Protein AF-A0A5B8UTT4-F1 (afdb_monomer_lite)

Secondary structure (DSSP, 8-state):
-EEEEES--HHHHHHHHHHHTT-SEEEE--S---HHHHGGGTT-SEEEE--SSPPPHHHHHHHHHTT--EEEEE-----------------------SS-TTHHHHHHHHHHHHHHHHTTPPPP-BTTEEEEE-------

Structure (mmCIF, N/CA/C/O backbone):
data_AF-A0A5B8UTT4-F1
#
_entry.id   AF-A0A5B8UTT4-F1
#
loop_
_atom_site.group_PDB
_atom_site.id
_atom_site.type_symbol
_atom_site.label_atom_id
_atom_site.label_alt_id
_atom_site.label_comp_id
_atom_site.label_asym_id
_atom_site.label_entity_id
_atom_site.label_seq_id
_atom_site.pdbx_PDB_ins_code
_atom_site.Cartn_x
_atom_site.Cartn_y
_atom_site.Cartn_z
_atom_site.occupancy
_atom_site.B_iso_or_equiv
_atom_site.auth_seq_id
_atom_site.auth_comp_id
_atom_site.auth_asym_id
_atom_site.auth_atom_id
_atom_site.pdbx_PDB_model_num
ATOM 1 N N . MET A 1 1 ? -3.393 1.089 10.880 1.00 88.31 1 MET A N 1
ATOM 2 C CA . MET A 1 1 ? -3.943 0.605 9.593 1.00 88.31 1 MET A CA 1
ATOM 3 C C . MET A 1 1 ? -3.058 -0.492 9.004 1.00 88.31 1 MET A C 1
ATOM 5 O O . MET A 1 1 ? -1.837 -0.449 9.185 1.00 88.31 1 MET A O 1
ATOM 9 N N . ARG A 1 2 ? -3.667 -1.465 8.310 1.00 91.00 2 ARG A N 1
ATOM 10 C CA . ARG A 1 2 ? -2.971 -2.522 7.555 1.00 91.00 2 ARG A CA 1
ATOM 11 C C . ARG A 1 2 ? -3.006 -2.233 6.058 1.00 91.00 2 ARG A C 1
ATOM 13 O O . ARG A 1 2 ? -4.083 -2.076 5.488 1.00 91.00 2 ARG A O 1
ATOM 20 N N . ALA A 1 3 ? -1.837 -2.231 5.430 1.00 91.62 3 ALA A N 1
ATOM 21 C CA . ALA A 1 3 ? -1.680 -1.940 4.015 1.00 91.62 3 ALA A CA 1
ATOM 22 C C . ALA A 1 3 ? -0.780 -2.954 3.308 1.00 91.62 3 ALA A C 1
ATOM 24 O O . ALA A 1 3 ? 0.015 -3.660 3.941 1.00 91.62 3 ALA A O 1
ATOM 25 N N . VAL A 1 4 ? -0.909 -3.038 1.990 1.00 92.12 4 VAL A N 1
ATOM 26 C CA . VAL A 1 4 ? -0.006 -3.799 1.122 1.00 92.12 4 VAL A CA 1
ATOM 27 C C . VAL A 1 4 ? 0.421 -2.947 -0.053 1.00 92.12 4 VAL A C 1
ATOM 29 O O . VAL A 1 4 ? -0.371 -2.171 -0.571 1.00 92.12 4 VAL A O 1
ATOM 32 N N . VAL A 1 5 ? 1.676 -3.088 -0.452 1.00 90.50 5 VAL A N 1
ATOM 33 C CA . VAL A 1 5 ? 2.275 -2.408 -1.591 1.00 90.50 5 VAL A CA 1
ATOM 34 C C . VAL A 1 5 ? 2.755 -3.469 -2.570 1.00 90.50 5 VAL A C 1
ATOM 36 O O . VAL A 1 5 ? 3.567 -4.309 -2.191 1.00 90.50 5 VAL A O 1
ATOM 39 N N . TYR A 1 6 ? 2.264 -3.424 -3.803 1.00 90.75 6 TYR A N 1
ATOM 40 C CA . TYR A 1 6 ? 2.650 -4.313 -4.899 1.00 90.75 6 TYR A CA 1
ATOM 41 C C . TYR A 1 6 ? 3.606 -3.624 -5.868 1.00 90.75 6 TYR A C 1
ATOM 43 O O . TYR A 1 6 ? 3.596 -2.396 -5.990 1.00 90.75 6 TYR A O 1
ATOM 51 N N . SER A 1 7 ? 4.364 -4.432 -6.611 1.00 87.94 7 SER A N 1
ATOM 52 C CA . SER A 1 7 ? 5.314 -3.983 -7.633 1.00 87.94 7 SER A CA 1
ATOM 53 C C . SER A 1 7 ? 6.400 -3.039 -7.091 1.00 87.94 7 SER A C 1
ATOM 55 O O . SER A 1 7 ? 6.903 -2.178 -7.811 1.00 87.94 7 SER A O 1
ATOM 57 N N . ILE A 1 8 ? 6.759 -3.180 -5.809 1.00 86.44 8 ILE A N 1
ATOM 58 C CA . ILE A 1 8 ? 7.756 -2.316 -5.168 1.00 86.44 8 ILE A CA 1
ATOM 59 C C . ILE A 1 8 ? 9.181 -2.776 -5.481 1.00 86.44 8 ILE A C 1
ATOM 61 O O . ILE A 1 8 ? 9.511 -3.958 -5.354 1.00 86.44 8 ILE A O 1
ATOM 65 N N . LYS A 1 9 ? 10.058 -1.832 -5.833 1.00 85.81 9 LYS A N 1
ATOM 66 C CA . LYS A 1 9 ? 11.483 -2.104 -6.048 1.00 85.81 9 LYS A CA 1
ATOM 67 C C . LYS A 1 9 ? 12.267 -2.107 -4.724 1.00 85.81 9 LYS A C 1
ATOM 69 O O . LYS A 1 9 ? 11.868 -1.452 -3.757 1.00 85.81 9 LYS A O 1
ATOM 74 N N . PRO A 1 10 ? 13.415 -2.807 -4.647 1.00 83.62 10 PRO A N 1
ATOM 75 C CA . PRO A 1 10 ? 14.199 -2.921 -3.412 1.00 83.62 10 PRO A CA 1
ATOM 76 C C . PRO A 1 10 ? 14.641 -1.571 -2.829 1.00 83.62 10 PRO A C 1
ATOM 78 O O . PRO A 1 10 ? 14.630 -1.410 -1.612 1.00 83.62 10 PRO A O 1
ATOM 81 N N . PHE A 1 11 ? 14.956 -0.582 -3.668 1.00 81.31 11 PHE A N 1
ATOM 82 C CA . PHE A 1 11 ? 15.304 0.761 -3.193 1.00 81.31 11 PHE A CA 1
ATOM 83 C C . PHE A 1 11 ? 14.094 1.517 -2.624 1.00 81.31 11 PHE A C 1
ATOM 85 O O . PHE A 1 11 ? 14.203 2.194 -1.606 1.00 81.31 11 PHE A O 1
ATOM 92 N N . GLU A 1 12 ? 12.911 1.366 -3.227 1.00 82.94 12 GLU A N 1
ATOM 93 C CA . GLU A 1 12 ? 11.670 2.003 -2.763 1.00 82.94 12 GLU A CA 1
ATOM 94 C C . GLU A 1 12 ? 11.253 1.473 -1.396 1.00 82.94 12 GLU A C 1
ATOM 96 O O . GLU A 1 12 ? 10.765 2.230 -0.558 1.00 82.94 12 GLU A O 1
ATOM 101 N N . LYS A 1 13 ? 11.504 0.184 -1.142 1.00 84.69 13 LYS A N 1
ATOM 102 C CA . LYS A 1 13 ? 11.277 -0.445 0.161 1.00 84.69 13 LYS A CA 1
ATOM 103 C C . LYS A 1 13 ? 12.009 0.286 1.285 1.00 84.69 13 LYS A C 1
ATOM 105 O O . LYS A 1 13 ? 11.416 0.472 2.346 1.00 84.69 13 LYS A O 1
ATOM 110 N N . GLU A 1 14 ? 13.248 0.722 1.067 1.00 85.94 14 GLU A N 1
ATOM 111 C CA . GLU A 1 14 ? 14.000 1.464 2.082 1.00 85.94 14 GLU A CA 1
ATOM 112 C C . GLU A 1 14 ? 13.377 2.840 2.351 1.00 85.94 14 GLU A C 1
ATOM 114 O O . GLU A 1 14 ? 13.115 3.187 3.507 1.00 85.94 14 GLU A O 1
ATOM 119 N N . PHE A 1 15 ? 13.034 3.587 1.296 1.00 85.69 15 PHE A N 1
ATOM 120 C CA . PHE A 1 15 ? 12.346 4.875 1.429 1.00 85.69 15 PHE A CA 1
ATOM 121 C C . PHE A 1 15 ? 11.001 4.740 2.146 1.00 85.69 15 PHE A C 1
ATOM 123 O O . PHE A 1 15 ? 10.679 5.546 3.021 1.00 85.69 15 PHE A O 1
ATOM 130 N N . LEU A 1 16 ? 10.227 3.704 1.817 1.00 84.88 16 LEU A N 1
ATOM 131 C CA . LEU A 1 16 ? 8.912 3.472 2.402 1.00 84.88 16 LEU A CA 1
ATOM 132 C C . LEU A 1 16 ? 9.007 3.027 3.863 1.00 84.88 16 LEU A C 1
ATOM 134 O O . LEU A 1 16 ? 8.253 3.516 4.703 1.00 84.88 16 LEU A O 1
ATOM 138 N N . ALA A 1 17 ? 9.974 2.169 4.195 1.00 86.62 17 ALA A N 1
ATOM 139 C CA . ALA A 1 17 ? 10.260 1.791 5.575 1.00 86.62 17 ALA A CA 1
ATOM 140 C C . ALA A 1 17 ? 10.676 3.009 6.417 1.00 86.62 17 ALA A C 1
ATOM 142 O O . ALA A 1 17 ? 10.168 3.195 7.528 1.00 86.62 17 ALA A O 1
ATOM 143 N N . LYS A 1 18 ? 11.538 3.873 5.862 1.00 87.50 18 LYS A N 1
ATOM 144 C CA . LYS A 1 18 ? 12.003 5.108 6.505 1.00 87.50 18 LYS A CA 1
ATOM 145 C C . LYS A 1 18 ? 10.873 6.118 6.701 1.00 87.50 18 LYS A C 1
ATOM 147 O O . LYS A 1 18 ? 10.769 6.703 7.774 1.00 87.50 18 LYS A O 1
ATOM 152 N N . ALA A 1 19 ? 10.000 6.292 5.708 1.00 85.62 19 ALA A N 1
ATOM 153 C CA . ALA A 1 19 ? 8.840 7.177 5.805 1.00 85.62 19 ALA A CA 1
ATOM 154 C C . ALA A 1 19 ? 7.797 6.661 6.811 1.00 85.62 19 ALA A C 1
ATOM 156 O O . ALA A 1 19 ? 7.239 7.451 7.573 1.00 85.62 19 ALA A O 1
ATOM 157 N N . ASN A 1 20 ? 7.546 5.345 6.835 1.00 86.81 20 ASN A N 1
ATOM 158 C CA . ASN A 1 20 ? 6.549 4.728 7.711 1.00 86.81 20 ASN A CA 1
ATOM 159 C C . ASN A 1 20 ? 6.930 4.821 9.192 1.00 86.81 20 ASN A C 1
ATOM 161 O O . ASN A 1 20 ? 6.047 4.879 10.040 1.00 86.81 20 ASN A O 1
ATOM 165 N N . GLN A 1 21 ? 8.227 4.792 9.522 1.00 85.31 21 GLN A N 1
ATOM 166 C CA . GLN A 1 21 ? 8.720 4.829 10.909 1.00 85.31 21 GLN A CA 1
ATOM 167 C C . GLN A 1 21 ? 8.037 3.787 11.822 1.00 85.31 21 GLN A C 1
ATOM 169 O O . GLN A 1 21 ? 7.771 4.049 12.990 1.00 85.31 21 GLN A O 1
ATOM 174 N N . LYS A 1 22 ? 7.710 2.604 11.275 1.00 82.75 22 LYS A N 1
ATOM 175 C CA . LYS A 1 22 ? 6.952 1.527 11.951 1.00 82.75 22 LYS A CA 1
ATOM 176 C C . LYS A 1 22 ? 5.566 1.942 12.492 1.00 82.75 22 LYS A C 1
ATOM 178 O O . LYS A 1 22 ? 5.039 1.264 13.368 1.00 82.75 22 LYS A O 1
ATOM 183 N N . LYS A 1 23 ? 4.947 3.003 11.960 1.00 87.75 23 LYS A N 1
ATOM 184 C CA . LYS A 1 23 ? 3.604 3.456 12.369 1.00 87.75 23 LYS A CA 1
ATOM 185 C C . LYS A 1 23 ? 2.481 2.552 11.860 1.00 87.75 23 LYS A C 1
ATOM 187 O O . LYS A 1 23 ? 1.581 2.200 12.617 1.00 87.75 23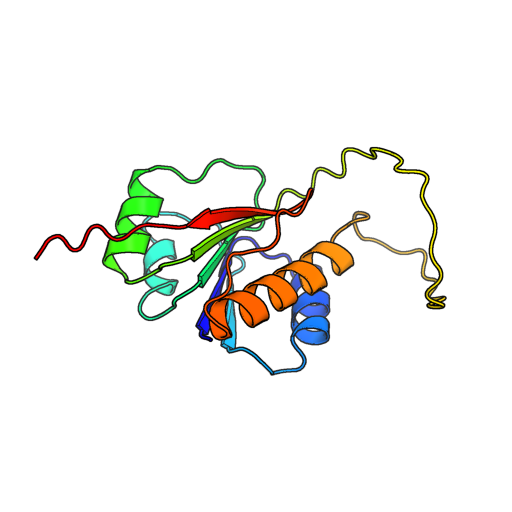 LYS A O 1
ATOM 192 N N . HIS A 1 24 ? 2.520 2.169 10.584 1.00 89.25 24 HIS A N 1
ATOM 193 C CA . HIS A 1 24 ? 1.496 1.324 9.964 1.00 89.25 24 HIS A CA 1
ATOM 194 C C . HIS A 1 24 ? 2.056 -0.044 9.571 1.00 89.25 24 HIS A C 1
ATOM 196 O O . HIS A 1 24 ? 3.254 -0.203 9.323 1.00 89.25 24 HIS A O 1
ATOM 202 N N . HIS A 1 25 ? 1.180 -1.046 9.476 1.00 89.69 25 HIS A N 1
ATOM 203 C CA . HIS A 1 25 ? 1.576 -2.389 9.066 1.00 89.69 25 HIS A CA 1
ATOM 204 C C . HIS A 1 25 ? 1.521 -2.490 7.541 1.00 89.69 25 HIS A C 1
ATOM 206 O O . HIS A 1 25 ? 0.471 -2.794 6.973 1.00 89.69 25 HIS A O 1
ATOM 212 N N . ILE A 1 26 ? 2.649 -2.219 6.885 1.00 90.44 26 ILE A N 1
ATOM 213 C CA . ILE A 1 26 ? 2.763 -2.212 5.426 1.00 90.44 26 ILE A CA 1
ATOM 214 C C . ILE A 1 26 ? 3.490 -3.474 4.966 1.00 90.44 26 ILE A C 1
ATOM 216 O O . ILE A 1 26 ? 4.656 -3.683 5.295 1.00 90.44 26 ILE A O 1
ATOM 220 N N . THR A 1 27 ? 2.806 -4.312 4.193 1.00 90.50 27 THR A N 1
ATOM 221 C CA . THR A 1 27 ? 3.415 -5.482 3.552 1.00 90.50 27 THR A CA 1
ATOM 222 C C . THR A 1 27 ? 3.926 -5.095 2.176 1.00 90.50 27 THR A C 1
ATOM 224 O O . THR A 1 27 ? 3.185 -4.541 1.375 1.00 90.50 27 THR A O 1
ATOM 227 N N . LEU A 1 28 ? 5.192 -5.384 1.911 1.00 89.56 28 LEU A N 1
ATOM 228 C CA . LEU A 1 28 ? 5.867 -5.031 0.669 1.00 89.56 28 LEU A CA 1
ATOM 229 C C . LEU A 1 28 ? 5.990 -6.275 -0.204 1.00 89.56 28 LEU A C 1
ATOM 231 O O . LEU A 1 28 ? 6.596 -7.255 0.224 1.00 89.56 28 LEU A O 1
ATOM 235 N N . ILE A 1 29 ? 5.415 -6.226 -1.402 1.00 89.94 29 ILE A N 1
ATOM 236 C CA . ILE A 1 29 ? 5.363 -7.329 -2.359 1.00 89.94 29 ILE A CA 1
ATOM 237 C C . ILE A 1 29 ? 6.016 -6.864 -3.654 1.00 89.94 29 ILE A C 1
ATOM 239 O O . ILE A 1 29 ? 5.584 -5.897 -4.279 1.00 89.94 29 ILE A O 1
ATOM 243 N N . THR A 1 30 ? 7.079 -7.555 -4.051 1.00 88.19 30 THR A N 1
ATOM 244 C CA . THR A 1 30 ? 7.809 -7.274 -5.295 1.00 88.19 30 THR A CA 1
ATOM 245 C C . THR A 1 30 ? 7.024 -7.702 -6.531 1.00 88.19 30 THR A C 1
ATOM 247 O O . THR A 1 30 ? 7.224 -7.144 -7.604 1.00 88.19 30 THR A O 1
ATOM 250 N N . ASN A 1 31 ? 6.110 -8.666 -6.387 1.00 88.31 31 ASN A N 1
ATOM 251 C CA . ASN A 1 31 ? 5.232 -9.101 -7.465 1.00 88.31 31 ASN A CA 1
ATOM 252 C C . ASN A 1 31 ? 4.199 -8.022 -7.846 1.00 88.31 31 ASN A C 1
ATOM 254 O O . ASN A 1 31 ? 3.719 -7.285 -6.975 1.00 88.31 31 ASN A O 1
ATOM 258 N N . PRO A 1 32 ? 3.824 -7.946 -9.135 1.00 87.19 32 PRO A N 1
ATOM 259 C CA . PRO A 1 32 ? 2.742 -7.088 -9.595 1.00 87.19 32 PRO A CA 1
ATOM 260 C C . PRO A 1 32 ? 1.388 -7.539 -9.038 1.00 87.19 32 PRO A C 1
ATOM 262 O O . PRO A 1 32 ? 1.180 -8.709 -8.705 1.00 87.19 32 PRO A O 1
ATOM 265 N N . LEU A 1 33 ? 0.449 -6.597 -8.952 1.00 87.06 33 LEU A N 1
ATOM 266 C CA . LEU A 1 33 ? -0.915 -6.889 -8.533 1.00 87.06 33 LEU A CA 1
ATOM 267 C C . LEU A 1 33 ? -1.666 -7.595 -9.674 1.00 87.06 33 LEU A C 1
ATOM 269 O O . LEU A 1 33 ? -1.940 -6.987 -10.701 1.00 87.06 33 LEU A O 1
ATOM 273 N N . ASN A 1 34 ? -2.041 -8.853 -9.449 1.00 88.06 34 ASN A N 1
ATOM 274 C CA . ASN A 1 34 ? -2.854 -9.685 -10.343 1.00 88.06 34 ASN A CA 1
ATOM 275 C C . ASN A 1 34 ? -3.864 -10.494 -9.521 1.00 88.06 34 ASN A C 1
ATOM 277 O O . ASN A 1 34 ? -3.795 -10.477 -8.295 1.00 88.06 34 ASN A O 1
ATOM 281 N N . LEU A 1 35 ? -4.762 -11.245 -10.167 1.00 86.69 35 LEU A N 1
ATOM 282 C CA . LEU A 1 35 ? -5.761 -12.079 -9.479 1.00 86.69 35 LEU A CA 1
ATOM 283 C C . LEU A 1 35 ? -5.142 -13.049 -8.459 1.00 86.69 35 LEU A C 1
ATOM 285 O O . LEU A 1 35 ? -5.656 -13.167 -7.351 1.00 86.69 35 LEU A O 1
ATOM 289 N N . GLU A 1 36 ? -4.014 -13.680 -8.793 1.00 87.19 36 GLU A N 1
ATOM 290 C CA . GLU A 1 36 ? -3.295 -14.559 -7.864 1.00 87.19 36 GLU A CA 1
ATOM 291 C C . GLU A 1 36 ? -2.703 -13.774 -6.695 1.00 87.19 36 GLU A C 1
ATOM 293 O O . GLU A 1 36 ? -2.894 -14.128 -5.543 1.00 87.19 36 GLU A O 1
ATOM 298 N N . SER A 1 37 ? -2.021 -12.659 -6.963 1.00 88.12 37 SER A N 1
ATOM 299 C CA . SER A 1 37 ? -1.386 -11.866 -5.904 1.00 88.12 37 SER A CA 1
ATOM 300 C C . SER A 1 37 ? -2.389 -11.049 -5.079 1.00 88.12 37 SER A C 1
ATOM 302 O O . SER A 1 37 ? -2.076 -10.663 -3.958 1.00 88.12 37 SER A O 1
ATOM 304 N N . ALA A 1 38 ? -3.612 -10.826 -5.567 1.00 87.56 38 ALA A N 1
ATOM 305 C CA . ALA A 1 38 ? -4.657 -10.105 -4.845 1.00 87.56 38 ALA A CA 1
ATOM 306 C C . ALA A 1 38 ? -4.971 -10.760 -3.493 1.00 87.56 38 ALA A C 1
ATOM 308 O O . ALA A 1 38 ? -5.260 -10.050 -2.533 1.00 87.56 38 ALA A O 1
ATOM 309 N N . MET A 1 39 ? -4.817 -12.085 -3.371 1.00 88.88 39 MET A N 1
ATOM 310 C CA . MET A 1 39 ? -5.031 -12.815 -2.117 1.00 88.88 39 MET A CA 1
ATOM 311 C C . MET A 1 39 ? -4.147 -12.325 -0.958 1.00 88.88 39 MET A C 1
ATOM 313 O O . MET A 1 39 ? -4.548 -12.430 0.199 1.00 88.88 39 MET A O 1
ATOM 317 N N . TYR A 1 40 ? -2.986 -11.716 -1.232 1.00 87.56 40 TYR A N 1
ATOM 318 C CA . TYR A 1 40 ? -2.133 -11.128 -0.191 1.00 87.56 40 TYR A CA 1
ATOM 319 C C . TYR A 1 40 ? -2.712 -9.841 0.418 1.00 87.56 40 TYR A C 1
ATOM 321 O O . TYR A 1 40 ? -2.263 -9.392 1.478 1.00 87.56 40 TYR A O 1
ATOM 329 N N . ALA A 1 41 ? -3.720 -9.246 -0.226 1.00 88.00 41 ALA A N 1
ATOM 330 C CA . ALA A 1 41 ? -4.481 -8.129 0.316 1.00 88.00 41 ALA A CA 1
ATOM 331 C C . ALA A 1 41 ? -5.568 -8.568 1.310 1.00 88.00 41 ALA A C 1
ATOM 333 O O . ALA A 1 41 ? -6.187 -7.713 1.941 1.00 88.00 41 ALA A O 1
ATOM 334 N N . LYS A 1 42 ? -5.786 -9.878 1.492 1.00 89.00 42 LYS A N 1
ATOM 335 C CA . LYS A 1 42 ? -6.796 -10.403 2.414 1.00 89.00 42 LYS A CA 1
ATOM 336 C C . LYS A 1 42 ? -6.582 -9.881 3.835 1.00 89.00 42 LYS A C 1
ATOM 338 O O . LYS A 1 42 ? -5.503 -10.028 4.411 1.00 89.00 42 LYS A O 1
ATOM 343 N N . GLY A 1 43 ? -7.625 -9.279 4.409 1.00 86.56 43 GLY A N 1
ATOM 344 C CA . GLY A 1 43 ? -7.581 -8.711 5.761 1.00 86.56 43 GLY A CA 1
ATOM 345 C C . GLY A 1 43 ? -6.767 -7.416 5.877 1.00 86.56 43 GLY A C 1
ATOM 346 O O . GLY A 1 43 ? -6.350 -7.046 6.983 1.00 86.56 43 GLY A O 1
ATOM 347 N N . LYS A 1 44 ? -6.513 -6.741 4.749 1.00 90.69 44 LYS A N 1
ATOM 348 C CA . LYS A 1 44 ? -5.908 -5.409 4.685 1.00 90.69 44 LYS A CA 1
ATOM 349 C C . LYS A 1 44 ? -6.924 -4.400 4.179 1.00 90.69 44 LYS A C 1
ATOM 351 O O . LYS A 1 44 ? -7.789 -4.715 3.376 1.00 90.69 44 LYS A O 1
ATOM 356 N N . GLU A 1 45 ? -6.780 -3.170 4.645 1.00 90.50 45 GLU A N 1
ATOM 357 C CA . GLU A 1 45 ? -7.745 -2.105 4.373 1.00 90.50 45 GLU A CA 1
ATOM 358 C C . GLU A 1 45 ? -7.323 -1.263 3.165 1.00 90.50 45 GLU A C 1
ATOM 360 O O . GLU A 1 45 ? -8.172 -0.716 2.460 1.00 90.50 45 GLU A O 1
ATOM 365 N N . ALA A 1 46 ? -6.010 -1.182 2.923 1.00 90.31 46 ALA A N 1
ATOM 366 C CA . ALA A 1 46 ? -5.410 -0.365 1.881 1.00 90.31 46 ALA A CA 1
ATOM 367 C C . ALA A 1 46 ? -4.448 -1.160 0.987 1.00 90.31 46 ALA A C 1
ATOM 369 O O . ALA A 1 46 ? -3.610 -1.930 1.466 1.00 90.31 46 ALA A O 1
ATOM 370 N N . VAL A 1 47 ? -4.523 -0.917 -0.318 1.00 91.25 47 VAL A N 1
ATOM 371 C CA . VAL A 1 47 ? -3.663 -1.510 -1.341 1.00 91.25 47 VAL A CA 1
ATOM 372 C C . VAL A 1 47 ? -3.003 -0.402 -2.145 1.00 91.25 47 VAL A C 1
ATOM 374 O O . VAL A 1 47 ? -3.678 0.467 -2.681 1.00 91.25 47 VAL A O 1
ATOM 377 N N . PHE A 1 48 ? -1.683 -0.454 -2.261 1.00 89.25 48 PHE A N 1
ATOM 378 C CA . PHE A 1 48 ? -0.890 0.421 -3.109 1.00 89.25 48 PHE A CA 1
ATOM 379 C C . PHE A 1 48 ? -0.261 -0.385 -4.235 1.00 89.25 48 PHE A C 1
ATOM 381 O O . PHE A 1 48 ? 0.227 -1.492 -4.012 1.00 89.25 48 PHE A O 1
ATOM 388 N N . VAL A 1 49 ? -0.230 0.172 -5.438 1.00 88.06 49 VAL A N 1
ATOM 389 C CA . VAL A 1 49 ? 0.388 -0.465 -6.601 1.00 88.06 49 VAL A CA 1
ATOM 390 C C . VAL A 1 49 ? 1.367 0.515 -7.229 1.00 88.06 49 VAL A C 1
ATOM 392 O O . VAL A 1 49 ? 0.970 1.585 -7.689 1.00 88.06 49 VAL A O 1
ATOM 395 N N . PHE A 1 50 ? 2.650 0.156 -7.233 1.00 83.12 50 PHE A N 1
ATOM 396 C CA . PHE A 1 50 ? 3.722 0.921 -7.873 1.00 83.12 50 PHE A CA 1
ATOM 397 C C . PHE A 1 50 ? 3.862 0.473 -9.328 1.00 83.12 50 PHE A C 1
ATOM 399 O O . PHE A 1 50 ? 4.827 -0.176 -9.726 1.00 83.12 50 PHE A O 1
ATOM 406 N N . THR A 1 51 ? 2.834 0.759 -10.119 1.00 73.12 51 THR A N 1
ATOM 407 C CA . THR A 1 51 ? 2.834 0.507 -11.558 1.00 73.12 51 THR A CA 1
ATOM 408 C C . THR A 1 51 ? 2.115 1.637 -12.277 1.00 73.12 51 THR A C 1
ATOM 410 O O . THR A 1 51 ? 1.250 2.302 -11.706 1.00 73.12 51 THR A O 1
ATOM 413 N N . ASN A 1 52 ? 2.479 1.845 -13.538 1.00 63.78 52 ASN A N 1
ATOM 414 C CA . ASN A 1 52 ? 1.756 2.744 -14.430 1.00 63.78 52 ASN A CA 1
ATOM 415 C C . ASN A 1 52 ? 0.575 2.038 -15.125 1.00 63.78 52 ASN A C 1
ATOM 417 O O . ASN A 1 52 ? -0.175 2.678 -15.858 1.00 63.78 52 ASN A O 1
ATOM 421 N N . ASP A 1 53 ? 0.426 0.730 -14.920 1.00 62.09 53 ASP A N 1
ATOM 422 C CA . ASP A 1 53 ? -0.661 -0.058 -15.488 1.00 62.09 53 ASP A CA 1
ATOM 423 C C . ASP A 1 53 ? -1.998 0.168 -14.780 1.00 62.09 53 ASP A C 1
ATOM 425 O O . ASP A 1 53 ? -2.081 0.345 -13.559 1.00 62.09 53 ASP A O 1
ATOM 429 N N . ALA A 1 54 ? -3.067 0.128 -15.572 1.00 63.59 54 ALA A N 1
ATOM 430 C CA . ALA A 1 54 ? -4.423 0.176 -15.061 1.00 63.59 54 ALA A CA 1
ATOM 431 C C . ALA A 1 54 ? -4.755 -1.147 -14.357 1.00 63.59 54 ALA A C 1
ATOM 433 O O . ALA A 1 54 ? -4.608 -2.232 -14.920 1.00 63.59 54 ALA A O 1
ATOM 434 N N . VAL A 1 55 ? -5.235 -1.065 -13.116 1.00 78.31 55 VAL A N 1
ATOM 435 C CA . VAL A 1 55 ? -5.745 -2.241 -12.405 1.00 78.31 55 VAL A CA 1
ATOM 436 C C . VAL A 1 55 ? -7.069 -2.645 -13.053 1.00 78.31 55 VAL A C 1
ATOM 438 O O . VAL A 1 55 ? -8.001 -1.846 -13.103 1.00 78.31 55 VAL A O 1
ATOM 441 N N . SER A 1 56 ? -7.155 -3.881 -13.550 1.00 83.81 56 SER A N 1
ATOM 442 C CA . SER A 1 56 ? -8.383 -4.403 -14.162 1.00 83.81 56 SER A CA 1
ATOM 443 C C . SER A 1 56 ? -9.531 -4.480 -13.154 1.00 83.81 56 SER A C 1
ATOM 445 O O . SER A 1 56 ? -9.321 -4.834 -11.992 1.00 83.81 56 SER A O 1
ATOM 447 N N . GLU A 1 57 ? -10.761 -4.250 -13.612 1.00 83.88 57 GLU A N 1
ATOM 448 C CA . GLU A 1 57 ? -11.970 -4.281 -12.773 1.00 83.88 57 GLU A CA 1
ATOM 449 C C . GLU A 1 57 ? -12.131 -5.600 -12.007 1.00 83.88 57 GLU A C 1
ATOM 451 O O . GLU A 1 57 ? -12.494 -5.594 -10.834 1.00 83.88 57 GLU A O 1
ATOM 456 N N . GLN A 1 58 ? -11.764 -6.730 -12.622 1.00 88.44 58 GLN A N 1
ATOM 457 C CA . GLN A 1 58 ? -11.771 -8.041 -11.962 1.00 88.44 58 GLN A CA 1
ATOM 458 C C . GLN A 1 58 ? -10.878 -8.071 -10.714 1.00 88.44 58 GLN A C 1
ATOM 460 O O . GLN A 1 58 ? -11.249 -8.641 -9.691 1.00 88.44 58 GLN A O 1
ATOM 465 N N . VAL A 1 59 ? -9.705 -7.437 -10.774 1.00 88.62 59 VAL A N 1
ATOM 466 C CA . VAL A 1 59 ? -8.783 -7.350 -9.637 1.00 88.62 59 VAL A CA 1
ATOM 467 C C . VAL A 1 59 ? -9.353 -6.423 -8.569 1.00 88.62 59 VAL A C 1
ATOM 469 O O . VAL A 1 59 ? -9.318 -6.770 -7.394 1.00 88.62 59 VAL A O 1
ATOM 472 N N . ILE A 1 60 ? -9.929 -5.281 -8.957 1.00 86.81 60 ILE A N 1
ATOM 473 C CA . ILE A 1 60 ? -10.578 -4.349 -8.019 1.00 86.81 60 ILE A CA 1
ATOM 474 C C . ILE A 1 60 ? -11.732 -5.045 -7.286 1.00 86.81 60 ILE A C 1
ATOM 476 O O . ILE A 1 60 ? -11.818 -4.960 -6.064 1.00 86.81 60 ILE A O 1
ATOM 480 N N . SER A 1 61 ? -12.568 -5.788 -8.014 1.00 88.50 61 SER A N 1
ATOM 481 C CA . SER A 1 61 ? -13.667 -6.577 -7.452 1.00 88.50 61 SER A CA 1
ATOM 482 C C . SER A 1 61 ? -13.158 -7.646 -6.482 1.00 88.50 61 SER A C 1
ATOM 484 O O . SER A 1 61 ? -13.667 -7.756 -5.368 1.00 88.50 61 SER A O 1
ATOM 486 N N . ARG A 1 62 ? -12.080 -8.366 -6.829 1.00 89.31 62 ARG A N 1
ATOM 487 C CA . ARG A 1 62 ? -11.433 -9.301 -5.895 1.00 89.31 62 ARG A CA 1
ATOM 488 C C . ARG A 1 62 ? -10.909 -8.611 -4.643 1.00 89.31 62 ARG A C 1
ATOM 490 O O . ARG A 1 62 ? -11.051 -9.151 -3.556 1.00 89.31 62 ARG A O 1
ATOM 497 N N . LEU A 1 63 ? -10.308 -7.432 -4.762 1.00 89.38 63 LEU A N 1
ATOM 498 C CA . LEU A 1 63 ? -9.839 -6.683 -3.597 1.00 89.38 63 LEU A CA 1
ATOM 499 C C . LEU A 1 63 ? -11.007 -6.231 -2.705 1.00 89.38 63 LEU A C 1
ATOM 501 O O . LEU A 1 63 ? -10.887 -6.312 -1.483 1.00 89.38 63 LEU A O 1
ATOM 505 N N . ALA A 1 64 ? -12.132 -5.824 -3.299 1.00 88.38 64 ALA A N 1
ATOM 506 C CA . ALA A 1 64 ? -13.356 -5.486 -2.572 1.00 88.38 64 ALA A CA 1
ATOM 507 C C . ALA A 1 64 ? -13.879 -6.680 -1.754 1.00 88.38 64 ALA A C 1
ATOM 509 O O . ALA A 1 64 ? -14.111 -6.547 -0.553 1.00 88.38 64 ALA A O 1
ATOM 510 N N . ASP A 1 65 ? -13.959 -7.860 -2.379 1.00 89.00 65 ASP A N 1
ATOM 511 C CA . ASP A 1 65 ? -14.365 -9.124 -1.744 1.00 89.00 65 ASP A CA 1
ATOM 512 C C . ASP A 1 65 ? -13.448 -9.506 -0.565 1.00 89.00 65 ASP A C 1
ATOM 514 O O . ASP A 1 65 ? -13.890 -9.979 0.480 1.00 89.00 65 ASP A O 1
ATOM 518 N N . LEU A 1 66 ? -12.155 -9.195 -0.684 1.00 88.75 66 LEU A N 1
ATOM 519 C CA . LEU A 1 66 ? -11.158 -9.402 0.369 1.00 88.75 66 LEU A CA 1
ATOM 520 C C . LEU A 1 66 ? -11.225 -8.377 1.520 1.00 88.75 66 LEU A C 1
ATOM 522 O O . LEU A 1 66 ? -10.463 -8.505 2.489 1.00 88.75 66 LEU A O 1
ATOM 526 N N . GLY A 1 67 ? -12.117 -7.385 1.432 1.00 87.06 67 GLY A N 1
ATOM 527 C CA . GLY A 1 67 ? -12.336 -6.347 2.441 1.00 87.06 67 GLY A CA 1
ATOM 528 C C . GLY A 1 67 ? -11.475 -5.091 2.276 1.00 87.06 67 GLY A C 1
ATOM 529 O O . GLY A 1 67 ? -11.392 -4.281 3.204 1.00 87.06 67 GLY A O 1
ATOM 530 N N . VAL A 1 68 ? -10.831 -4.906 1.121 1.00 90.44 68 VAL A N 1
ATOM 531 C CA . VAL A 1 68 ? -10.043 -3.702 0.826 1.00 90.44 68 VAL A CA 1
ATOM 532 C C . VAL A 1 68 ? -10.978 -2.532 0.543 1.00 90.44 68 VAL A C 1
ATOM 534 O O . VAL A 1 68 ? -11.862 -2.611 -0.306 1.00 90.44 68 VAL A O 1
ATOM 537 N N . ARG A 1 69 ? -10.742 -1.407 1.221 1.00 88.75 69 ARG A N 1
ATOM 538 C CA . ARG A 1 69 ? -11.539 -0.175 1.086 1.00 88.75 69 ARG A CA 1
ATOM 539 C C . ARG A 1 69 ? -10.842 0.884 0.243 1.00 88.75 69 ARG A C 1
ATOM 541 O O . ARG A 1 69 ? -11.486 1.719 -0.394 1.00 88.75 69 ARG A O 1
ATOM 548 N N . HIS A 1 70 ? -9.514 0.862 0.240 1.00 88.44 70 HIS A N 1
ATOM 549 C CA . HIS A 1 70 ? -8.703 1.874 -0.417 1.00 88.44 70 HIS A CA 1
ATOM 550 C C . HIS A 1 70 ? -7.711 1.227 -1.371 1.00 88.44 70 HIS A C 1
ATOM 552 O O . HIS A 1 70 ? -6.920 0.374 -0.975 1.00 88.44 70 HIS A O 1
ATOM 558 N N . LEU A 1 71 ? -7.730 1.667 -2.623 1.00 88.38 71 LEU A N 1
ATOM 559 C CA . LEU A 1 71 ? -6.739 1.318 -3.625 1.00 88.38 71 LEU A CA 1
ATOM 560 C C . LEU A 1 71 ? -6.026 2.591 -4.070 1.00 88.38 71 LEU A C 1
ATOM 562 O O . LEU A 1 71 ? -6.654 3.622 -4.287 1.00 88.38 71 LEU A O 1
ATOM 566 N N . ALA A 1 72 ? -4.710 2.540 -4.202 1.00 86.56 72 ALA A N 1
ATOM 567 C CA . ALA A 1 72 ? -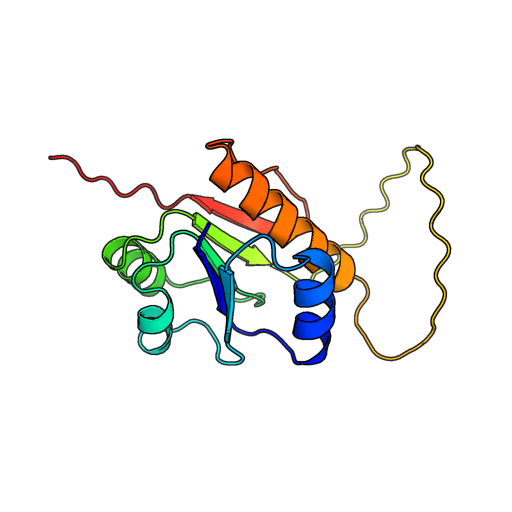3.919 3.664 -4.663 1.00 86.56 72 ALA A CA 1
ATOM 568 C C . ALA A 1 72 ? -2.866 3.205 -5.668 1.00 86.56 72 ALA A C 1
ATOM 570 O O . ALA A 1 72 ? -2.012 2.377 -5.365 1.00 86.56 72 ALA A O 1
ATOM 571 N N . THR A 1 73 ? -2.896 3.767 -6.866 1.00 83.94 73 THR A N 1
ATOM 572 C CA . THR A 1 73 ? -1.865 3.559 -7.881 1.00 83.94 73 THR A CA 1
ATOM 573 C C . THR A 1 73 ? -0.889 4.716 -7.829 1.00 83.94 73 THR A C 1
ATOM 575 O O . THR A 1 73 ? -1.276 5.886 -7.919 1.00 83.94 73 THR A O 1
ATOM 578 N N . CYS A 1 74 ? 0.391 4.397 -7.671 1.00 73.88 74 CYS A N 1
ATOM 579 C CA . CYS A 1 74 ? 1.431 5.392 -7.791 1.00 73.88 74 CYS A CA 1
ATOM 580 C C . CYS A 1 74 ? 2.061 5.332 -9.178 1.00 73.88 74 CYS A C 1
ATOM 582 O O . CYS A 1 74 ? 2.731 4.362 -9.530 1.00 73.88 74 CYS A O 1
ATOM 584 N N . ALA A 1 75 ? 1.858 6.403 -9.942 1.00 64.44 75 ALA A N 1
ATOM 585 C CA . ALA A 1 75 ? 2.549 6.604 -11.197 1.00 64.44 75 ALA A CA 1
ATOM 586 C C . ALA A 1 75 ? 3.853 7.356 -10.921 1.00 64.44 75 ALA A C 1
ATOM 588 O O . ALA A 1 75 ? 3.854 8.466 -10.388 1.00 64.44 75 ALA A O 1
ATOM 589 N N . THR A 1 76 ? 4.979 6.785 -11.343 1.00 54.81 76 THR A N 1
ATOM 590 C CA . THR A 1 76 ? 6.279 7.471 -11.311 1.00 54.81 76 THR A CA 1
ATOM 591 C C . THR A 1 76 ? 6.409 8.520 -12.416 1.00 54.81 76 THR A C 1
ATOM 593 O O . THR A 1 76 ? 7.496 9.064 -12.609 1.00 54.81 76 THR A O 1
ATOM 596 N N . SER A 1 77 ? 5.342 8.805 -13.175 1.00 45.88 77 SER A N 1
ATOM 597 C CA . SER A 1 77 ? 5.344 9.868 -14.172 1.00 45.88 77 SER A CA 1
ATOM 598 C C . SER A 1 77 ? 5.385 11.214 -13.455 1.00 45.88 77 SER A C 1
ATOM 600 O O . SER A 1 77 ? 4.366 11.876 -13.246 1.00 45.88 77 SER A O 1
ATOM 602 N N . ILE A 1 78 ? 6.587 11.643 -13.088 1.00 44.78 78 ILE A N 1
ATOM 603 C CA . ILE A 1 78 ? 6.879 13.047 -12.869 1.00 44.78 78 ILE A CA 1
ATOM 604 C C . ILE A 1 78 ? 6.675 13.777 -14.197 1.00 44.78 78 ILE A C 1
ATOM 606 O O . ILE A 1 78 ? 7.614 14.075 -14.929 1.00 44.78 78 ILE A O 1
ATOM 610 N N . ARG A 1 79 ? 5.423 14.099 -14.534 1.00 37.47 79 ARG A N 1
ATOM 611 C CA . ARG A 1 79 ? 5.197 15.236 -15.415 1.00 37.47 79 ARG A CA 1
ATOM 612 C C . ARG A 1 79 ? 5.652 16.424 -14.588 1.00 37.47 79 ARG A C 1
ATOM 614 O O . ARG A 1 79 ? 4.970 16.828 -13.652 1.00 37.47 79 ARG A O 1
ATOM 621 N N . SER A 1 80 ? 6.853 16.904 -14.874 1.00 41.00 80 SER A N 1
ATOM 622 C CA . SER A 1 80 ? 7.465 18.080 -14.275 1.00 41.00 80 SER A CA 1
ATOM 623 C C . SER A 1 80 ? 6.610 19.311 -14.582 1.00 41.00 80 SER A C 1
ATOM 625 O O . SER A 1 80 ? 6.945 20.129 -15.434 1.00 41.00 80 SER A O 1
ATOM 627 N N . THR A 1 81 ? 5.459 19.450 -13.929 1.00 35.94 81 THR A N 1
ATOM 628 C CA . THR A 1 81 ? 4.714 20.700 -13.928 1.00 35.94 81 THR A CA 1
ATOM 629 C C . THR A 1 81 ? 5.344 21.550 -12.846 1.00 35.94 81 THR A C 1
ATOM 631 O O . THR A 1 81 ? 5.007 21.432 -11.668 1.00 35.94 81 THR A O 1
ATOM 634 N N . SER A 1 82 ? 6.317 22.357 -13.263 1.00 41.19 82 SER A N 1
ATOM 635 C CA . SER A 1 82 ? 6.876 23.446 -12.475 1.00 41.19 82 SER A CA 1
ATOM 636 C C . SER A 1 82 ? 5.725 24.283 -11.917 1.00 41.19 82 SER A C 1
ATOM 638 O O . SER A 1 82 ? 5.095 25.059 -12.634 1.00 41.19 82 SER A O 1
ATOM 640 N N . LYS A 1 83 ? 5.399 24.082 -10.640 1.00 37.72 83 LYS A N 1
ATOM 641 C CA . LYS A 1 83 ? 4.550 24.992 -9.881 1.00 37.72 83 LYS A CA 1
ATOM 642 C C . LYS A 1 83 ? 5.496 25.872 -9.081 1.00 37.72 83 LYS A C 1
ATOM 644 O O . LYS A 1 83 ? 5.943 25.513 -7.997 1.00 37.72 83 LYS A O 1
ATOM 649 N N . LYS A 1 84 ? 5.848 27.017 -9.675 1.00 44.72 84 LYS A N 1
ATOM 650 C CA . LYS A 1 84 ? 6.357 28.168 -8.927 1.00 44.72 84 LYS A CA 1
ATOM 651 C C . LYS A 1 84 ? 5.317 28.511 -7.860 1.00 44.72 84 LYS A C 1
ATOM 653 O O . LYS A 1 84 ? 4.166 28.765 -8.207 1.00 44.72 84 LYS A O 1
ATOM 658 N N . GLY A 1 85 ? 5.720 28.510 -6.595 1.00 40.66 85 GLY A N 1
ATOM 659 C CA . GLY A 1 85 ? 4.851 28.918 -5.494 1.00 40.66 85 GLY A CA 1
ATOM 660 C C . GLY A 1 85 ? 5.322 28.420 -4.134 1.00 40.66 85 GLY A C 1
ATOM 661 O O . GLY A 1 85 ? 4.722 27.509 -3.587 1.00 40.66 85 GLY A O 1
ATOM 662 N N . THR A 1 86 ? 6.423 29.004 -3.659 1.00 39.56 86 THR A N 1
ATOM 663 C CA . THR A 1 86 ? 6.688 29.425 -2.271 1.00 39.56 86 THR A CA 1
ATOM 664 C C . THR A 1 86 ? 6.043 28.625 -1.125 1.00 39.56 86 THR A C 1
ATOM 666 O O . THR A 1 86 ? 4.860 28.789 -0.861 1.00 39.56 86 THR A O 1
ATOM 669 N N . ASP A 1 87 ? 6.840 27.884 -0.350 1.00 36.12 87 ASP A N 1
ATOM 670 C CA . ASP A 1 87 ? 7.243 28.288 1.011 1.00 36.12 87 ASP A CA 1
ATOM 671 C C . ASP A 1 87 ? 8.226 27.273 1.630 1.00 36.12 87 ASP A C 1
ATOM 673 O O . ASP A 1 87 ? 8.270 26.093 1.291 1.00 36.12 87 ASP A O 1
ATOM 677 N N . ARG A 1 88 ? 9.088 27.807 2.489 1.00 45.78 88 ARG A N 1
ATOM 678 C CA . ARG A 1 88 ? 10.296 27.243 3.078 1.00 45.78 88 ARG A CA 1
ATOM 679 C C . ARG A 1 88 ? 10.042 25.966 3.877 1.00 45.78 88 ARG A C 1
ATOM 681 O O . ARG A 1 88 ? 9.330 25.958 4.873 1.00 45.78 88 ARG A O 1
ATOM 688 N N . SER A 1 89 ? 10.813 24.930 3.579 1.00 38.78 89 SER A N 1
ATOM 689 C CA . SER A 1 89 ? 11.290 24.011 4.610 1.00 38.78 89 SER A CA 1
ATOM 690 C C . SER A 1 89 ? 12.681 23.534 4.233 1.00 38.78 89 SER A C 1
ATOM 692 O O . SER A 1 89 ? 12.896 22.892 3.210 1.00 38.78 89 S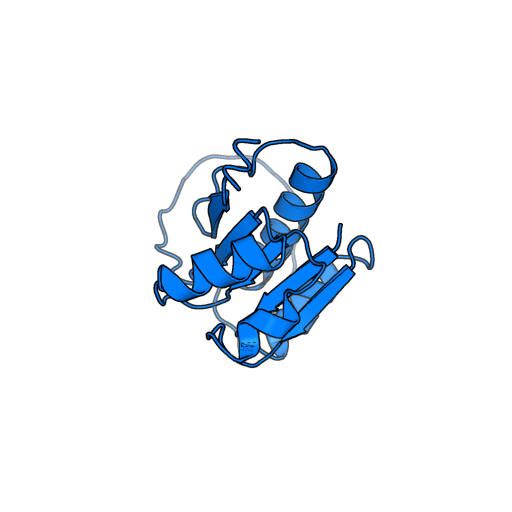ER A O 1
ATOM 694 N N . ASN A 1 90 ? 13.639 23.933 5.063 1.00 41.00 90 ASN A N 1
ATOM 695 C CA . ASN A 1 90 ? 15.011 23.466 5.047 1.00 41.00 90 ASN A CA 1
ATOM 696 C C . ASN A 1 90 ? 15.046 21.940 5.163 1.00 41.00 90 ASN A C 1
ATOM 698 O O . ASN A 1 90 ? 14.835 21.388 6.240 1.00 41.00 90 ASN A O 1
ATOM 702 N N . ASN A 1 91 ? 15.435 21.267 4.092 1.00 41.19 91 ASN A N 1
ATOM 703 C CA . ASN A 1 91 ? 16.131 19.994 4.169 1.00 41.19 91 ASN A CA 1
ATOM 704 C C . ASN A 1 91 ? 17.045 19.847 2.952 1.00 41.19 91 ASN A C 1
ATOM 706 O O . ASN A 1 91 ? 16.704 19.254 1.934 1.00 41.19 91 ASN A O 1
ATOM 710 N N . LYS A 1 92 ? 18.268 20.365 3.106 1.00 47.06 92 LYS A N 1
ATOM 711 C CA . LYS A 1 92 ? 19.431 19.814 2.412 1.00 47.06 92 LYS A CA 1
ATOM 712 C C . LYS A 1 92 ? 19.476 18.310 2.688 1.00 47.06 92 LYS A C 1
ATOM 714 O O . LYS A 1 92 ? 19.640 17.901 3.834 1.00 47.06 92 LYS A O 1
ATOM 719 N N . SER A 1 93 ? 19.405 17.501 1.645 1.00 36.94 93 SER A N 1
ATOM 720 C CA . SER A 1 93 ? 20.247 16.313 1.538 1.00 36.94 93 SER A CA 1
ATOM 721 C C . SER A 1 93 ? 20.495 16.038 0.068 1.00 36.94 93 SER A C 1
ATOM 723 O O . SER A 1 93 ? 19.614 15.640 -0.688 1.00 36.94 93 SER A O 1
ATOM 725 N N . VAL A 1 94 ? 21.729 16.368 -0.289 1.00 45.09 94 VAL A N 1
ATOM 726 C CA . VAL A 1 94 ? 22.534 15.734 -1.321 1.00 45.09 94 VAL A CA 1
ATOM 727 C C . VAL A 1 94 ? 22.300 14.219 -1.326 1.00 45.09 94 VAL A C 1
ATOM 729 O O . VAL A 1 94 ? 22.240 13.612 -0.261 1.00 45.09 94 VAL A O 1
ATOM 732 N N . ASP A 1 95 ? 22.140 13.619 -2.499 1.00 35.62 95 ASP A N 1
ATOM 733 C CA . ASP A 1 95 ? 23.173 12.724 -3.019 1.00 35.62 95 ASP A CA 1
ATOM 734 C C . ASP A 1 95 ? 22.878 12.384 -4.483 1.00 35.62 95 ASP A C 1
ATOM 736 O O . ASP A 1 95 ? 21.780 11.973 -4.866 1.00 35.62 95 ASP A O 1
ATOM 740 N N . SER A 1 96 ? 23.882 12.613 -5.312 1.00 50.84 96 SER A N 1
ATOM 741 C CA . SER A 1 96 ? 23.918 12.181 -6.694 1.00 50.84 96 SER A CA 1
ATOM 742 C C . SER A 1 96 ? 24.115 10.664 -6.734 1.00 50.84 96 SER A C 1
ATOM 744 O O . SER A 1 96 ? 25.263 10.260 -6.772 1.00 50.84 96 SER A O 1
ATOM 746 N N . MET A 1 97 ? 23.075 9.814 -6.769 1.00 43.97 97 MET A N 1
ATOM 747 C CA . MET A 1 97 ? 23.234 8.407 -7.207 1.00 43.97 97 MET A CA 1
ATOM 748 C C . MET A 1 97 ? 21.904 7.632 -7.403 1.00 43.97 97 MET A C 1
ATOM 750 O O . MET A 1 97 ? 21.103 7.458 -6.491 1.00 43.97 97 MET A O 1
ATOM 754 N N . ALA A 1 98 ? 21.725 7.105 -8.622 1.00 53.34 98 ALA A N 1
ATOM 755 C CA . ALA A 1 98 ? 21.036 5.851 -8.981 1.00 53.34 98 ALA A CA 1
ATOM 756 C C . ALA A 1 98 ? 19.493 5.668 -8.935 1.00 53.34 98 ALA A C 1
ATOM 758 O O . ALA A 1 98 ? 19.060 4.559 -9.249 1.00 53.34 98 ALA A O 1
ATOM 759 N N . TYR A 1 99 ? 18.633 6.663 -8.653 1.00 52.16 99 TYR A N 1
ATOM 760 C CA . TYR A 1 99 ? 17.166 6.424 -8.610 1.00 52.16 99 TYR A CA 1
ATOM 761 C C . TYR A 1 99 ? 16.308 7.527 -9.257 1.00 52.16 99 TYR A C 1
ATOM 763 O O . TYR A 1 99 ? 16.707 8.692 -9.252 1.00 52.16 99 TYR A O 1
ATOM 771 N N . PRO A 1 100 ? 15.124 7.193 -9.822 1.00 57.78 100 PRO A N 1
ATOM 772 C CA . PRO A 1 100 ? 14.277 8.174 -10.492 1.00 57.78 100 PRO A CA 1
ATOM 773 C C . PRO A 1 100 ? 13.780 9.252 -9.510 1.00 57.78 100 PRO A C 1
ATOM 775 O O . PRO A 1 100 ? 13.345 8.919 -8.399 1.00 57.78 100 PRO A O 1
ATOM 778 N N . PRO A 1 101 ? 13.801 10.539 -9.907 1.00 55.81 101 PRO A N 1
ATOM 779 C CA . PRO A 1 101 ? 13.310 11.633 -9.077 1.00 55.81 101 PRO A CA 1
ATOM 780 C C . PRO A 1 101 ? 11.808 11.437 -8.826 1.00 55.81 101 PRO A C 1
ATOM 782 O O . PRO A 1 101 ? 11.005 11.547 -9.744 1.00 55.81 101 PRO A O 1
ATOM 785 N N . GLY A 1 102 ? 11.428 11.089 -7.594 1.00 67.88 102 GLY A N 1
ATOM 786 C CA . GLY A 1 102 ? 10.027 10.889 -7.198 1.00 67.88 102 GLY A CA 1
ATOM 787 C C . GLY A 1 102 ? 9.800 9.784 -6.165 1.00 67.88 102 GLY A C 1
ATOM 788 O O . GLY A 1 102 ? 8.893 9.905 -5.348 1.00 67.88 102 GLY A O 1
ATOM 789 N N . ALA A 1 103 ? 10.655 8.757 -6.114 1.00 72.44 103 ALA A N 1
ATOM 790 C CA . ALA A 1 103 ? 10.524 7.649 -5.158 1.00 72.44 103 ALA A CA 1
ATOM 791 C C . ALA A 1 103 ? 10.381 8.077 -3.672 1.00 72.44 103 ALA A C 1
ATOM 793 O O . ALA A 1 103 ? 9.457 7.600 -3.005 1.00 72.44 103 ALA A O 1
ATOM 794 N N . PRO A 1 104 ? 11.209 8.997 -3.125 1.00 78.25 104 PRO A N 1
ATOM 795 C CA . PRO A 1 104 ? 11.055 9.432 -1.733 1.00 78.25 104 PRO A CA 1
ATOM 796 C C . PRO A 1 104 ? 9.770 10.237 -1.478 1.00 78.25 104 PRO A C 1
ATOM 798 O O . PRO A 1 104 ? 9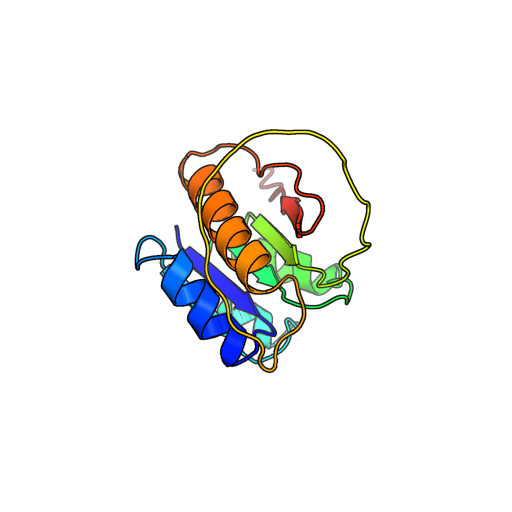.210 10.148 -0.385 1.00 78.25 104 PRO A O 1
ATOM 801 N N . GLU A 1 105 ? 9.282 10.997 -2.462 1.00 80.94 105 GLU A N 1
ATOM 802 C CA . GLU A 1 105 ? 8.019 11.744 -2.351 1.00 80.94 105 GLU A CA 1
ATOM 803 C C . GLU A 1 105 ? 6.835 10.778 -2.282 1.00 80.94 105 GLU A C 1
ATOM 805 O O . GLU A 1 105 ? 6.019 10.832 -1.366 1.00 80.94 105 GLU A O 1
ATOM 810 N N . ILE A 1 106 ? 6.797 9.806 -3.195 1.00 81.44 106 ILE A N 1
ATOM 811 C CA . ILE A 1 106 ? 5.767 8.766 -3.238 1.00 81.44 106 ILE A CA 1
ATOM 812 C C . ILE A 1 106 ? 5.687 8.008 -1.906 1.00 81.44 106 ILE A C 1
ATOM 814 O O . ILE A 1 106 ? 4.593 7.755 -1.389 1.00 81.44 106 ILE A O 1
ATOM 818 N N . ALA A 1 107 ? 6.841 7.661 -1.330 1.00 83.88 107 ALA A N 1
ATOM 819 C CA . ALA A 1 107 ? 6.912 6.999 -0.036 1.00 83.88 107 ALA A CA 1
ATOM 820 C C . ALA A 1 107 ? 6.269 7.850 1.068 1.00 83.88 107 ALA A C 1
ATOM 822 O O . ALA A 1 107 ? 5.383 7.367 1.771 1.00 83.88 107 ALA A O 1
ATOM 823 N N . ARG A 1 108 ? 6.645 9.131 1.192 1.00 84.69 108 ARG A N 1
ATOM 824 C CA . ARG A 1 108 ? 6.036 10.058 2.168 1.00 84.69 108 ARG A CA 1
ATOM 825 C C . ARG A 1 108 ? 4.531 10.172 1.964 1.00 84.69 108 ARG A C 1
ATOM 827 O O . ARG A 1 108 ? 3.764 10.171 2.928 1.00 84.69 108 ARG A O 1
ATOM 834 N N . GLN A 1 109 ? 4.119 10.222 0.707 1.00 85.00 109 GLN A N 1
ATOM 835 C CA . GLN A 1 109 ? 2.737 10.421 0.336 1.00 85.00 109 GLN A CA 1
ATOM 836 C C . GLN A 1 109 ? 1.850 9.215 0.643 1.00 85.00 109 GLN A C 1
ATOM 838 O O . GLN A 1 109 ? 0.733 9.370 1.136 1.00 85.00 109 GLN A O 1
ATOM 843 N N . THR A 1 110 ? 2.388 8.014 0.436 1.00 86.38 110 THR A N 1
ATOM 844 C CA . THR A 1 110 ? 1.772 6.750 0.848 1.00 86.38 110 THR A CA 1
ATOM 845 C C . THR A 1 110 ? 1.465 6.763 2.345 1.00 86.38 110 THR A C 1
ATOM 847 O O . THR A 1 110 ? 0.342 6.464 2.743 1.00 86.38 110 THR A O 1
ATOM 850 N N . ILE A 1 111 ? 2.421 7.189 3.177 1.00 88.19 111 ILE A N 1
ATOM 851 C CA . ILE A 1 111 ? 2.230 7.257 4.633 1.00 88.19 111 ILE A CA 1
ATOM 852 C C . ILE A 1 111 ? 1.205 8.321 5.026 1.00 88.19 111 ILE A C 1
ATOM 854 O O . ILE A 1 111 ? 0.350 8.045 5.858 1.00 88.19 111 ILE A O 1
ATOM 858 N N . GLN A 1 112 ? 1.219 9.501 4.400 1.00 86.00 112 GLN A N 1
ATOM 859 C CA . GLN A 1 112 ? 0.187 10.516 4.656 1.00 86.00 112 GLN A CA 1
ATOM 860 C C . GLN A 1 112 ? -1.223 10.034 4.295 1.00 86.00 112 GLN A C 1
ATOM 862 O O . GLN A 1 112 ? -2.177 10.364 4.994 1.00 86.00 112 GLN A O 1
ATOM 867 N N . ASN A 1 113 ? -1.376 9.261 3.217 1.00 86.62 113 ASN A N 1
ATOM 868 C CA . ASN A 1 113 ? -2.671 8.679 2.863 1.00 86.62 113 ASN A CA 1
ATOM 869 C C . ASN A 1 113 ? -3.123 7.644 3.895 1.00 86.62 113 ASN A C 1
ATOM 871 O O . ASN A 1 113 ? -4.280 7.669 4.303 1.00 86.62 113 ASN A O 1
ATOM 875 N N . LEU A 1 114 ? -2.209 6.783 4.352 1.00 87.38 114 LEU A N 1
ATOM 876 C CA . LEU A 1 114 ? -2.489 5.814 5.413 1.00 87.38 114 LEU A CA 1
ATOM 877 C C . LEU A 1 114 ? -2.913 6.485 6.721 1.00 87.38 114 LEU A C 1
ATOM 879 O O . LEU A 1 114 ? -3.861 6.028 7.356 1.00 87.38 114 LEU A O 1
ATOM 883 N N . ASP A 1 115 ? -2.239 7.568 7.102 1.00 88.19 115 ASP A N 1
ATOM 884 C CA . ASP A 1 115 ? -2.561 8.356 8.292 1.00 88.19 115 ASP A CA 1
ATOM 885 C C . ASP A 1 115 ? -3.974 8.952 8.186 1.00 88.19 115 ASP A C 1
ATOM 887 O O . ASP A 1 115 ? -4.816 8.727 9.054 1.00 88.19 115 ASP A O 1
ATOM 891 N N . ARG A 1 116 ? -4.298 9.575 7.045 1.00 86.44 116 ARG A N 1
ATOM 892 C CA . ARG A 1 116 ? -5.638 10.123 6.772 1.00 86.44 116 ARG A CA 1
ATOM 893 C C . ARG A 1 116 ? -6.730 9.061 6.809 1.00 86.44 116 ARG A C 1
ATOM 895 O O . ARG A 1 116 ? -7.764 9.287 7.429 1.00 86.44 116 ARG A O 1
ATOM 902 N N . TRP A 1 117 ? -6.521 7.912 6.168 1.00 85.06 117 TRP A N 1
ATOM 903 C CA . TRP A 1 117 ? -7.512 6.836 6.189 1.00 85.06 117 TRP A CA 1
ATOM 904 C C . TRP A 1 117 ? -7.687 6.241 7.583 1.00 85.06 117 TRP A C 1
ATOM 906 O O . TRP A 1 117 ? -8.804 5.901 7.962 1.00 85.06 117 TRP A O 1
ATOM 916 N N . GLN A 1 118 ? -6.615 6.170 8.377 1.00 83.31 118 GLN A N 1
ATOM 917 C CA . GLN A 1 118 ? -6.704 5.778 9.781 1.00 83.31 118 GLN A CA 1
ATOM 918 C C . GLN A 1 118 ? -7.536 6.776 10.606 1.00 83.31 118 GLN A C 1
ATOM 920 O O . GLN A 1 118 ? -8.259 6.363 11.507 1.00 83.31 118 GLN A O 1
ATOM 925 N N . GLU A 1 119 ? -7.490 8.066 10.269 1.00 84.38 119 GLU A N 1
ATOM 926 C CA . GLU A 1 119 ? -8.342 9.111 10.853 1.00 84.38 119 GLU A CA 1
ATOM 927 C C . GLU A 1 119 ? -9.761 9.190 10.239 1.00 84.38 119 GLU A C 1
ATOM 929 O O . GLU A 1 119 ? -10.499 10.126 10.541 1.00 84.38 119 GLU A O 1
ATOM 934 N N . ASN A 1 120 ? -10.167 8.251 9.369 1.00 75.25 120 ASN A N 1
ATOM 935 C CA . ASN A 1 120 ? -11.416 8.315 8.584 1.00 75.25 120 ASN A CA 1
ATOM 936 C C . ASN A 1 120 ? -11.552 9.581 7.707 1.00 75.25 120 ASN A C 1
ATOM 938 O O . ASN A 1 120 ? -12.652 9.987 7.331 1.00 75.25 120 ASN A O 1
ATOM 942 N N . LYS A 1 121 ? -10.433 10.212 7.338 1.00 72.38 121 LYS A N 1
ATOM 943 C CA . LYS A 1 121 ? -10.398 11.346 6.408 1.00 72.38 121 LYS A CA 1
ATOM 944 C C . LYS A 1 121 ? -10.212 10.853 4.974 1.00 72.38 121 LYS A C 1
ATOM 946 O O . LYS A 1 121 ? -9.520 9.872 4.704 1.00 72.38 121 LYS A O 1
ATOM 951 N N . SER A 1 122 ? -10.807 11.578 4.027 1.00 66.06 122 SER A N 1
ATOM 952 C CA . SER A 1 122 ? -10.612 11.315 2.596 1.00 66.06 122 SER A CA 1
ATOM 953 C C . SER A 1 122 ? -9.141 11.494 2.200 1.00 66.06 122 SER A C 1
ATOM 955 O O . SER A 1 122 ? -8.449 12.379 2.720 1.00 66.06 122 SER A O 1
ATOM 957 N N . ALA A 1 123 ? -8.664 10.671 1.260 1.00 63.56 123 ALA A N 1
ATOM 958 C CA . ALA A 1 123 ? -7.308 10.808 0.740 1.00 63.56 123 ALA A CA 1
ATOM 959 C C . ALA A 1 123 ? -7.082 12.211 0.164 1.00 63.56 123 ALA A C 1
ATOM 961 O O . ALA A 1 123 ? -7.960 12.787 -0.482 1.00 63.56 123 ALA A O 1
ATOM 962 N N . GLY A 1 124 ? -5.891 12.762 0.398 1.00 56.69 124 GLY A N 1
ATOM 963 C CA . GLY A 1 124 ? -5.504 14.030 -0.207 1.00 56.69 124 GLY A CA 1
ATOM 964 C C . GLY A 1 124 ? -5.409 13.881 -1.723 1.00 56.69 124 GLY A C 1
ATOM 965 O O . GLY A 1 124 ? -4.827 12.915 -2.218 1.00 56.69 124 GLY A O 1
ATOM 966 N N . LYS A 1 125 ? -5.960 14.841 -2.472 1.00 50.16 125 LYS A N 1
ATOM 967 C CA . LYS A 1 125 ? -5.804 14.893 -3.929 1.00 50.16 125 LYS A CA 1
ATOM 968 C C . LYS A 1 125 ? -4.343 15.210 -4.239 1.00 50.16 125 LYS A C 1
ATOM 970 O O . LYS A 1 125 ? -3.909 16.346 -4.066 1.00 50.16 125 LYS A O 1
ATOM 975 N N . GLN A 1 126 ? -3.579 14.195 -4.629 1.00 60.00 126 GLN A N 1
ATOM 976 C CA . GLN A 1 126 ? -2.132 14.302 -4.815 1.00 60.00 126 GLN A CA 1
ATOM 977 C C . GLN A 1 126 ? -1.787 14.044 -6.266 1.00 60.00 126 GLN A C 1
ATOM 979 O O . GLN A 1 126 ? -2.291 13.110 -6.877 1.00 60.00 126 GLN A O 1
ATOM 984 N N . ALA A 1 127 ? -0.953 14.915 -6.831 1.00 57.34 127 ALA A N 1
ATOM 985 C CA . ALA A 1 127 ? -0.678 14.926 -8.265 1.00 57.34 127 ALA A CA 1
ATOM 986 C C . ALA A 1 127 ? 0.005 13.638 -8.766 1.00 57.34 127 ALA A C 1
ATOM 988 O O . ALA A 1 127 ? -0.038 13.358 -9.959 1.00 57.34 127 ALA A O 1
ATOM 989 N N . THR A 1 128 ? 0.612 12.861 -7.864 1.00 66.12 128 THR A N 1
ATOM 990 C CA . THR A 1 128 ? 1.439 11.680 -8.160 1.00 66.12 128 THR A CA 1
ATOM 991 C C . THR A 1 128 ? 0.799 10.342 -7.772 1.00 66.12 128 THR A C 1
ATOM 993 O O . THR A 1 128 ? 1.265 9.292 -8.214 1.00 66.12 128 THR A O 1
ATOM 996 N N . ILE A 1 129 ? -0.263 10.345 -6.956 1.00 75.06 129 ILE A N 1
ATOM 997 C CA . ILE A 1 129 ? -0.948 9.123 -6.512 1.00 75.06 129 ILE A CA 1
ATOM 998 C C . ILE A 1 129 ? -2.426 9.226 -6.861 1.00 75.06 129 ILE A C 1
ATOM 1000 O O . ILE A 1 129 ? -3.138 10.088 -6.344 1.00 75.06 129 ILE A O 1
ATOM 1004 N N . GLN A 1 130 ? -2.886 8.307 -7.703 1.00 78.31 130 GLN A N 1
ATOM 1005 C CA . GLN A 1 130 ? -4.300 8.133 -7.998 1.00 78.31 130 GLN A CA 1
ATOM 1006 C C . GLN A 1 130 ? -4.912 7.273 -6.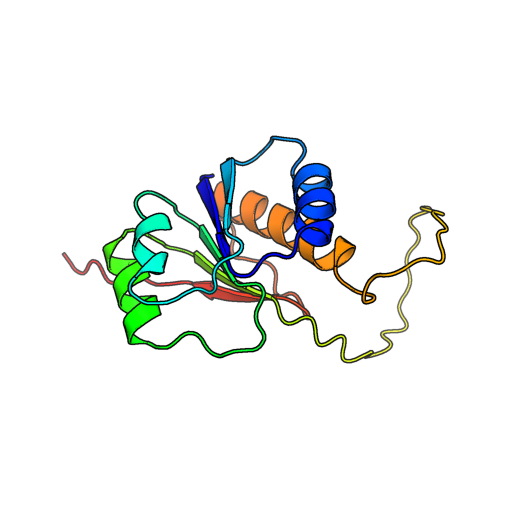899 1.00 78.31 130 GLN A C 1
ATOM 1008 O O . GLN A 1 130 ? -4.542 6.114 -6.733 1.00 78.31 130 GLN A O 1
ATOM 1013 N N . VAL A 1 131 ? -5.827 7.851 -6.124 1.00 80.12 131 VAL A N 1
ATOM 1014 C CA . VAL A 1 131 ? -6.558 7.125 -5.086 1.00 80.12 131 VAL A CA 1
ATOM 1015 C C . VAL A 1 131 ? -7.940 6.767 -5.600 1.00 80.12 131 VAL A C 1
ATOM 1017 O O . VAL A 1 131 ? -8.706 7.633 -6.016 1.00 80.12 131 VAL A O 1
ATOM 1020 N N . ILE A 1 132 ? -8.258 5.486 -5.503 1.00 79.94 132 ILE A N 1
ATOM 1021 C CA . ILE A 1 132 ? -9.543 4.891 -5.822 1.00 79.94 132 ILE A CA 1
ATOM 1022 C C . ILE A 1 132 ? -10.127 4.366 -4.510 1.00 79.94 132 ILE A C 1
ATOM 1024 O O . ILE A 1 132 ? -9.600 3.447 -3.881 1.00 79.94 132 ILE A O 1
ATOM 1028 N N . THR A 1 133 ? -11.228 4.968 -4.074 1.00 79.12 133 THR A N 1
ATOM 1029 C CA . THR A 1 133 ? -11.997 4.443 -2.944 1.00 79.12 133 THR A CA 1
ATOM 1030 C C . THR A 1 133 ? -12.936 3.373 -3.471 1.00 79.12 133 THR A C 1
ATOM 1032 O O . THR A 1 133 ? -13.851 3.674 -4.238 1.00 79.12 133 THR A O 1
ATOM 1035 N N . ILE A 1 134 ? -12.713 2.132 -3.049 1.00 79.62 134 ILE A N 1
ATOM 1036 C CA . ILE A 1 134 ? -13.608 1.022 -3.350 1.00 79.62 134 ILE A CA 1
ATOM 1037 C C . ILE A 1 134 ? -14.790 1.171 -2.395 1.00 79.62 134 ILE A C 1
ATOM 1039 O O . ILE A 1 134 ? -14.688 0.895 -1.198 1.00 79.62 134 ILE A O 1
ATOM 1043 N N . LYS A 1 135 ? -15.910 1.682 -2.910 1.00 68.44 135 LYS A N 1
ATOM 1044 C CA . LYS A 1 135 ? -17.174 1.632 -2.181 1.00 68.44 135 LYS A CA 1
ATOM 1045 C C . LYS A 1 135 ? -17.635 0.186 -2.227 1.00 68.44 135 LYS A C 1
ATOM 1047 O O . LYS A 1 135 ? -18.099 -0.272 -3.265 1.00 68.44 135 LYS A O 1
ATOM 1052 N N . ASN A 1 136 ? -17.456 -0.533 -1.124 1.00 57.44 136 ASN A N 1
ATOM 1053 C CA . ASN A 1 136 ? -18.159 -1.789 -0.961 1.00 57.44 136 ASN A CA 1
ATOM 1054 C C . ASN A 1 136 ? -19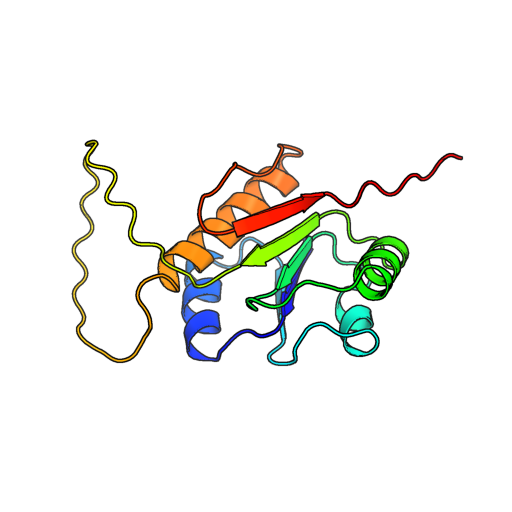.623 -1.402 -0.756 1.00 57.44 136 ASN A C 1
ATOM 1056 O O . ASN A 1 136 ? -19.989 -0.942 0.327 1.00 57.44 136 ASN A O 1
ATOM 1060 N N . ASP A 1 137 ? -20.419 -1.481 -1.819 1.00 47.97 137 ASP A N 1
ATOM 1061 C CA . ASP A 1 137 ? -21.871 -1.417 -1.727 1.00 47.97 137 ASP A CA 1
ATOM 1062 C C . ASP A 1 137 ? -22.321 -2.711 -1.042 1.00 47.97 137 ASP A C 1
ATOM 1064 O O . ASP A 1 137 ? -22.806 -3.653 -1.654 1.00 47.97 137 ASP A O 1
ATOM 1068 N N . LEU A 1 138 ? -22.058 -2.796 0.261 1.00 47.44 138 LEU A N 1
ATOM 1069 C CA . LEU A 1 138 ? -22.778 -3.692 1.148 1.00 47.44 138 LEU A CA 1
ATOM 1070 C C . LEU A 1 138 ? -24.147 -3.046 1.362 1.00 47.44 138 LEU A C 1
ATOM 1072 O O . LEU A 1 138 ? -24.455 -2.555 2.447 1.00 47.44 138 LEU A O 1
ATOM 1076 N N . SER A 1 139 ? -24.931 -2.979 0.284 1.00 37.38 139 SER A N 1
ATOM 1077 C CA . SER A 1 139 ? -26.376 -2.928 0.399 1.00 37.38 139 SER A CA 1
ATOM 1078 C C . SER A 1 139 ? -26.789 -4.264 1.004 1.00 37.38 139 SER A C 1
ATOM 1080 O O . SER A 1 139 ? -26.626 -5.327 0.408 1.00 37.38 139 SER A O 1
ATOM 1082 N N . ASN A 1 140 ? -27.165 -4.130 2.267 1.00 35.84 140 ASN A N 1
ATOM 1083 C CA . ASN A 1 140 ? -27.713 -5.092 3.208 1.00 35.84 140 ASN A CA 1
ATOM 1084 C C . ASN A 1 140 ? -28.731 -6.076 2.617 1.00 35.84 140 ASN A C 1
ATOM 1086 O O . ASN A 1 140 ? -29.610 -5.620 1.854 1.00 35.84 140 ASN A O 1
#

InterPro domains:
  IPR058205 D-lactate dehydrogenase-like [PTHR43026] (1-101)

Radius of gyration: 15.62 Å; chains: 1; bounding box: 52×44×28 Å

Foldseek 3Di:
DAEEEELDDPVLVVLLCVLQVVVYHYHYYNHAQDPVCLVVLQPGAEYEYADPDDDDPVSLVSNVVSNHFKYKYFDLPCPVPDDPDDDDDDDDDDDPDDDRPCSNVVSNLVNVQVVCVVVVHDRDPDPGMDMDGPPSPPPD

Organism: NCBI:txid398053

Sequence (140 aa):
MRAVVYSIKPFEKEFLAKANQKKHHITLITNPLNLESAMYAKGKEAVFVFTNDAVSEQVISRLADLGVRHLATCATSIRSTSKKGTDRSNNKSVDSMAYPPGAPEIARQTIQNLDRWQENKSAGKQATIQVITIKNDLSN

pLDDT: mean 74.43, std 18.18, range [35.62, 92.12]